Protein AF-A0A6P0DR66-F1 (afdb_monomer_lite)

Radius of gyration: 16.42 Å; chains: 1; bounding box: 41×25×48 Å

Organism: Rhizobium leguminosarum (NCBI:txid384)

InterPro domains:
  IPR046454 Terminase large subunit GpA, endonuclease domain [PF20454] (5-156)

pLDDT: mean 94.54, std 6.24, range [51.28, 98.88]

Structure (mmCIF, N/CA/C/O backbone):
data_AF-A0A6P0DR66-F1
#
_entry.id   AF-A0A6P0DR66-F1
#
loop_
_atom_site.group_PDB
_atom_site.id
_atom_site.type_symbol
_atom_site.label_atom_id
_atom_site.label_alt_id
_atom_site.label_comp_id
_atom_site.label_asym_id
_atom_site.label_entity_id
_atom_site.label_seq_id
_atom_site.pdbx_PDB_ins_code
_atom_site.Cartn_x
_atom_site.Cartn_y
_atom_site.Cartn_z
_atom_site.occupancy
_atom_site.B_iso_or_equiv
_atom_site.auth_seq_id
_atom_site.auth_comp_id
_atom_site.auth_asym_id
_atom_site.auth_atom_id
_atom_site.pdbx_PDB_model_num
ATOM 1 N N . ASP A 1 1 ? -20.890 -7.514 17.496 1.00 51.28 1 ASP A N 1
ATOM 2 C CA . ASP A 1 1 ? -21.202 -7.028 16.142 1.00 51.28 1 ASP A CA 1
ATOM 3 C C . ASP A 1 1 ? -20.234 -7.617 15.149 1.00 51.28 1 ASP A C 1
ATOM 5 O O . ASP A 1 1 ? -19.028 -7.422 15.281 1.00 51.28 1 ASP A O 1
ATOM 9 N N . ASP A 1 2 ? -20.759 -8.395 14.209 1.00 67.81 2 ASP A N 1
ATOM 10 C CA . ASP A 1 2 ? -19.954 -8.984 13.146 1.00 67.81 2 ASP A CA 1
ATOM 11 C C . ASP A 1 2 ? -19.489 -7.893 12.177 1.00 67.81 2 ASP A C 1
ATOM 13 O O . ASP A 1 2 ? -20.250 -7.014 11.769 1.00 67.81 2 ASP A O 1
ATOM 17 N N . LEU A 1 3 ? -18.208 -7.936 11.818 1.00 82.88 3 LEU A N 1
ATOM 18 C CA . LEU A 1 3 ? -17.608 -6.978 10.895 1.00 82.88 3 LEU A CA 1
ATOM 19 C C . LEU A 1 3 ? -18.129 -7.226 9.478 1.00 82.88 3 LEU A C 1
ATOM 21 O O . LEU A 1 3 ? -17.914 -8.293 8.901 1.00 82.88 3 LEU A O 1
ATOM 25 N N . ILE A 1 4 ? -18.759 -6.212 8.890 1.00 91.06 4 ILE A N 1
ATOM 26 C CA . ILE A 1 4 ? -19.216 -6.250 7.501 1.00 91.06 4 ILE A CA 1
ATOM 27 C C . ILE A 1 4 ? -18.018 -5.984 6.583 1.00 91.06 4 ILE A C 1
ATOM 29 O O . ILE A 1 4 ? -17.324 -4.973 6.712 1.00 91.06 4 ILE A O 1
ATOM 33 N N . ARG A 1 5 ? -17.771 -6.885 5.625 1.00 94.69 5 ARG A N 1
ATOM 34 C CA . ARG A 1 5 ? -16.718 -6.701 4.616 1.00 94.69 5 ARG A CA 1
ATOM 35 C C . ARG A 1 5 ? -16.938 -5.394 3.853 1.00 94.69 5 ARG A C 1
ATOM 37 O O . ARG A 1 5 ? -18.038 -5.107 3.392 1.00 94.69 5 ARG A O 1
ATOM 44 N N . GLY A 1 6 ? -15.867 -4.632 3.670 1.00 95.94 6 GLY A N 1
ATOM 45 C CA . GLY A 1 6 ? -15.897 -3.344 2.988 1.00 95.94 6 GLY A CA 1
ATOM 46 C C . GLY A 1 6 ? -16.457 -2.198 3.828 1.00 95.94 6 GLY A C 1
ATOM 47 O O . GLY A 1 6 ? -16.701 -1.136 3.265 1.00 95.94 6 GLY A O 1
ATOM 48 N N . HIS A 1 7 ? -16.647 -2.393 5.135 1.00 96.75 7 HIS A N 1
ATOM 49 C CA . HIS A 1 7 ? -17.161 -1.377 6.044 1.00 96.75 7 HIS A CA 1
ATOM 50 C C . HIS A 1 7 ? -16.138 -1.030 7.125 1.00 96.75 7 HIS A C 1
ATOM 52 O O . HIS A 1 7 ? -15.633 -1.914 7.817 1.00 96.75 7 HIS A O 1
ATOM 58 N N . ILE A 1 8 ? -15.831 0.256 7.288 1.00 97.31 8 ILE A N 1
ATOM 59 C CA . ILE A 1 8 ? -14.876 0.724 8.296 1.00 97.31 8 ILE A CA 1
ATOM 60 C C . ILE A 1 8 ? -15.583 0.759 9.667 1.00 97.31 8 ILE A C 1
ATOM 62 O O . ILE A 1 8 ? -16.639 1.387 9.786 1.00 97.31 8 ILE A O 1
ATOM 66 N N . PRO A 1 9 ? -15.056 0.085 10.709 1.00 95.75 9 PRO A N 1
ATOM 67 C CA . PRO A 1 9 ? -15.666 0.086 12.037 1.00 95.75 9 PRO A CA 1
ATOM 68 C C . PRO A 1 9 ? -15.471 1.434 12.743 1.00 95.75 9 PRO A C 1
ATOM 70 O O . PRO A 1 9 ? -14.541 2.173 12.429 1.00 95.75 9 PRO A O 1
ATOM 73 N N . ALA A 1 10 ? -16.292 1.721 13.758 1.00 94.62 10 ALA A N 1
ATOM 74 C CA . ALA A 1 10 ? -16.257 2.986 14.506 1.00 94.62 10 ALA A CA 1
ATOM 75 C C . ALA A 1 10 ? -14.878 3.304 15.117 1.00 94.62 10 ALA A C 1
ATOM 77 O O . ALA A 1 10 ? -14.471 4.460 15.171 1.00 94.62 10 ALA A 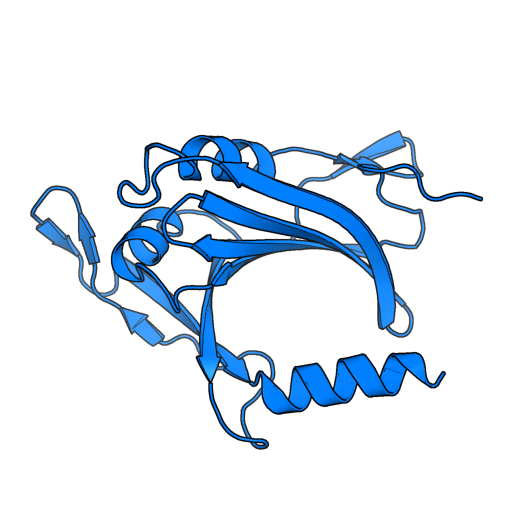O 1
ATOM 78 N N . LEU A 1 11 ? -14.138 2.273 15.539 1.00 95.06 11 LEU A N 1
ATOM 79 C CA . LEU A 1 11 ? -12.788 2.406 16.098 1.00 95.06 11 LEU A CA 1
ATOM 80 C C . LEU A 1 11 ? -11.676 2.413 15.030 1.00 95.06 11 LEU A C 1
ATOM 82 O O . LEU A 1 11 ? -10.502 2.530 15.372 1.00 95.06 11 LEU A O 1
ATOM 86 N N . GLY A 1 12 ? -12.011 2.276 13.745 1.00 95.56 12 GLY A N 1
ATOM 87 C CA . GLY A 1 12 ? -11.067 2.267 12.627 1.00 95.56 12 GLY A CA 1
ATOM 88 C C . GLY A 1 12 ? -10.583 3.669 12.261 1.00 95.56 12 GLY A C 1
ATOM 89 O O . GLY A 1 12 ? -11.013 4.232 11.258 1.00 95.56 12 GLY A O 1
ATOM 90 N N . LEU A 1 13 ? -9.687 4.236 13.066 1.00 94.25 13 LEU A N 1
ATOM 91 C CA . LEU A 1 13 ? -9.208 5.614 12.918 1.00 94.25 13 LEU A CA 1
ATOM 92 C C . LEU A 1 13 ? -8.320 5.802 11.684 1.00 94.25 13 LEU A C 1
ATOM 94 O O . LEU A 1 13 ? -8.572 6.696 10.883 1.00 94.25 13 LEU A O 1
ATOM 98 N N . VAL A 1 14 ? -7.317 4.943 11.506 1.00 96.62 14 VAL A N 1
ATOM 99 C CA . VAL A 1 14 ? -6.381 4.996 10.372 1.00 96.62 14 VAL A CA 1
ATOM 100 C C . VAL A 1 14 ? -6.734 3.892 9.388 1.00 96.62 14 VAL A C 1
ATOM 102 O O . VAL A 1 14 ? -6.761 2.722 9.764 1.00 96.62 14 VAL A O 1
ATOM 105 N N . PHE A 1 15 ? -6.978 4.242 8.132 1.00 97.88 15 PHE A N 1
ATOM 106 C CA . PHE A 1 15 ? -7.388 3.329 7.078 1.00 97.88 15 PHE A CA 1
ATOM 107 C C . PHE A 1 15 ? -6.346 3.288 5.963 1.00 97.88 15 PHE A C 1
ATOM 109 O O . PHE A 1 15 ? -6.121 4.267 5.258 1.00 97.88 15 PHE A O 1
ATOM 116 N N . VAL A 1 16 ? -5.696 2.138 5.795 1.00 98.31 16 VAL A N 1
ATOM 117 C CA . VAL A 1 16 ? -4.602 1.964 4.833 1.00 98.31 16 VAL A CA 1
ATOM 118 C C . VAL A 1 16 ? -4.890 0.845 3.849 1.00 98.31 16 VAL A C 1
ATOM 120 O O . VAL A 1 16 ? -5.570 -0.134 4.165 1.00 98.31 16 VAL A O 1
ATOM 123 N N . GLY A 1 17 ? -4.328 0.989 2.656 1.00 98.62 17 GLY A N 1
ATOM 124 C CA . GLY A 1 17 ? -4.334 -0.016 1.606 1.00 98.62 17 GLY A CA 1
ATOM 125 C C . GLY A 1 17 ? -2.914 -0.480 1.324 1.00 98.62 17 GLY A C 1
ATOM 126 O O . GLY A 1 17 ? -1.964 0.298 1.398 1.00 98.62 17 GLY A O 1
ATOM 127 N N . THR A 1 18 ? -2.756 -1.759 1.018 1.00 98.56 18 THR A N 1
ATOM 128 C CA . THR A 1 18 ? -1.474 -2.337 0.622 1.00 98.56 18 THR A CA 1
ATOM 129 C C . THR A 1 18 ? -1.656 -3.290 -0.544 1.00 98.56 18 THR A C 1
ATOM 131 O O . THR A 1 18 ? -2.676 -3.979 -0.603 1.00 98.56 18 THR A O 1
ATOM 134 N N . ALA A 1 19 ? -0.663 -3.362 -1.425 1.00 98.81 19 ALA A N 1
ATOM 135 C CA . ALA A 1 19 ? -0.642 -4.281 -2.551 1.00 98.81 19 ALA A CA 1
ATOM 136 C C . ALA A 1 19 ? 0.711 -4.981 -2.710 1.00 98.81 19 ALA A C 1
ATOM 138 O O . ALA A 1 19 ? 1.751 -4.402 -2.401 1.00 98.81 19 ALA A O 1
ATOM 139 N N . ASP A 1 20 ? 0.679 -6.208 -3.218 1.00 98.31 20 ASP A N 1
ATOM 140 C CA . ASP A 1 20 ? 1.849 -7.019 -3.554 1.00 98.31 20 ASP A CA 1
ATOM 141 C C . ASP A 1 20 ? 1.702 -7.546 -4.988 1.00 98.31 20 ASP A C 1
ATOM 143 O O . ASP A 1 20 ? 0.718 -8.215 -5.324 1.00 98.31 20 ASP A O 1
ATOM 147 N N . VAL A 1 21 ? 2.653 -7.177 -5.847 1.00 98.44 21 VAL A N 1
ATOM 148 C CA . VAL A 1 21 ? 2.613 -7.449 -7.286 1.00 98.44 21 VAL A CA 1
ATOM 149 C C . VAL A 1 21 ? 3.235 -8.807 -7.570 1.00 98.44 21 VAL A C 1
ATOM 151 O O . VAL A 1 21 ? 4.374 -9.074 -7.207 1.00 98.44 21 VAL A O 1
ATOM 154 N N . GLN A 1 22 ? 2.511 -9.646 -8.301 1.00 97.56 22 GLN A N 1
ATOM 155 C CA . GLN A 1 22 ? 2.942 -10.977 -8.715 1.00 97.56 22 GLN A CA 1
ATOM 156 C C . GLN A 1 22 ? 2.887 -11.102 -10.245 1.00 97.56 22 GLN A C 1
ATOM 158 O O . GLN A 1 22 ? 2.411 -10.205 -10.945 1.00 97.56 22 GLN A O 1
ATOM 163 N N . LEU A 1 23 ? 3.391 -12.210 -10.798 1.00 96.50 23 LEU A N 1
ATOM 164 C CA . LEU A 1 23 ? 3.426 -12.418 -12.254 1.00 96.50 23 LEU A CA 1
ATOM 165 C C . LEU A 1 23 ? 2.028 -12.333 -12.897 1.00 96.50 23 LEU A C 1
ATOM 167 O O . LEU A 1 23 ? 1.873 -11.665 -13.915 1.00 96.50 23 LEU A O 1
ATOM 171 N N . ASN A 1 24 ? 1.036 -12.985 -12.283 1.00 96.19 24 ASN A N 1
ATOM 172 C CA . ASN A 1 24 ? -0.311 -13.173 -12.842 1.00 96.19 24 ASN A CA 1
ATOM 173 C C . ASN A 1 24 ? -1.389 -12.320 -12.155 1.00 96.19 24 ASN A C 1
ATOM 175 O O . ASN A 1 24 ? -2.582 -12.595 -12.303 1.00 96.19 24 ASN A O 1
ATOM 179 N N . GLY A 1 25 ? -0.986 -11.336 -11.353 1.00 98.31 25 GLY A N 1
ATOM 180 C CA . GLY A 1 25 ? -1.937 -10.470 -10.673 1.00 98.31 25 GLY A CA 1
ATOM 181 C C . GLY A 1 25 ? -1.364 -9.755 -9.464 1.00 98.31 25 GLY A C 1
ATOM 182 O O . GLY A 1 25 ? -0.155 -9.744 -9.235 1.00 98.31 25 GLY A O 1
ATOM 183 N N . ILE A 1 26 ? -2.250 -9.141 -8.688 1.00 98.88 26 ILE A N 1
ATOM 184 C CA . ILE A 1 26 ? -1.892 -8.299 -7.546 1.00 98.88 26 ILE A CA 1
ATOM 185 C C . ILE A 1 26 ? -2.729 -8.714 -6.340 1.00 98.88 26 ILE A C 1
ATOM 187 O O . ILE A 1 26 ? -3.960 -8.677 -6.384 1.00 98.88 26 ILE A O 1
ATOM 191 N N . TYR A 1 27 ? -2.069 -9.082 -5.245 1.00 98.81 27 TYR A N 1
ATOM 192 C CA . TYR A 1 27 ? -2.741 -9.228 -3.957 1.00 98.81 27 TYR A CA 1
ATOM 193 C C . TYR A 1 27 ? -2.968 -7.856 -3.346 1.00 98.81 27 TYR A C 1
ATOM 195 O O . TYR A 1 27 ? -2.089 -6.998 -3.408 1.00 98.81 27 TYR A O 1
ATOM 203 N N . TYR A 1 28 ? -4.122 -7.653 -2.717 1.00 98.81 28 TYR A N 1
ATOM 204 C CA . TYR A 1 28 ? -4.415 -6.416 -2.005 1.00 98.81 28 TYR A CA 1
ATOM 205 C C . TYR A 1 28 ? -5.011 -6.676 -0.622 1.00 98.81 28 TYR A C 1
ATOM 207 O O . TYR A 1 28 ? -5.670 -7.690 -0.371 1.00 98.81 28 TYR A O 1
ATOM 215 N N . LEU A 1 29 ? -4.804 -5.715 0.273 1.00 98.62 29 LEU A N 1
ATOM 216 C CA . LEU A 1 29 ? -5.357 -5.687 1.620 1.00 98.62 29 LEU A CA 1
ATOM 217 C C . LEU A 1 29 ? -5.703 -4.246 1.995 1.00 98.62 29 LEU A C 1
ATOM 219 O O . LEU A 1 29 ? -4.852 -3.366 1.927 1.00 98.62 29 LEU A O 1
ATOM 223 N N . PHE A 1 30 ? -6.929 -4.033 2.454 1.00 98.56 30 PHE A N 1
ATOM 224 C CA . PHE A 1 30 ? -7.378 -2.814 3.114 1.00 98.56 30 PHE A CA 1
ATOM 225 C C . PHE A 1 30 ? -7.600 -3.102 4.591 1.00 98.56 30 PHE A C 1
ATOM 227 O O . PHE A 1 30 ? -8.305 -4.049 4.963 1.00 98.56 30 PHE A O 1
ATOM 234 N N . LYS A 1 31 ? -6.990 -2.290 5.448 1.00 97.62 31 LYS A N 1
ATOM 235 C CA . LYS A 1 31 ? -6.964 -2.523 6.888 1.00 97.62 31 LYS A CA 1
ATOM 236 C C . LYS A 1 31 ? -7.176 -1.219 7.642 1.00 97.62 31 LYS A C 1
ATOM 238 O O . LYS A 1 31 ? -6.558 -0.208 7.323 1.00 97.62 31 LYS A O 1
ATOM 243 N N . ALA A 1 32 ? -8.044 -1.262 8.645 1.00 97.50 32 ALA A N 1
ATOM 244 C CA . ALA A 1 32 ? -8.236 -0.164 9.577 1.00 97.50 32 ALA A CA 1
ATOM 245 C C . ALA A 1 32 ? -7.500 -0.455 10.887 1.00 97.50 32 ALA A C 1
ATOM 247 O O . ALA A 1 32 ? -7.424 -1.610 11.315 1.00 97.50 32 ALA A O 1
ATOM 248 N N . TYR A 1 33 ? -6.985 0.589 11.521 1.00 95.75 33 TYR A N 1
ATOM 249 C CA . TYR A 1 33 ? -6.296 0.542 12.802 1.00 95.75 33 TYR A CA 1
ATOM 250 C C . TYR A 1 33 ? -6.945 1.515 13.774 1.00 95.75 33 TYR A C 1
ATOM 252 O O . TYR A 1 33 ? -7.259 2.650 13.413 1.00 95.75 33 TYR A O 1
ATOM 260 N N . GLY A 1 34 ? -7.136 1.051 15.001 1.00 94.75 34 GLY A N 1
ATOM 261 C CA . GLY A 1 34 ? -7.674 1.841 16.097 1.00 94.75 34 GLY A CA 1
ATOM 262 C C . GLY A 1 34 ? -6.620 2.138 17.154 1.00 94.75 34 GLY A C 1
ATOM 263 O O . GLY A 1 34 ? -5.435 1.830 16.965 1.00 94.75 34 GLY A O 1
ATOM 264 N N . PRO A 1 35 ? -7.046 2.713 18.289 1.00 90.00 35 PRO A N 1
ATOM 265 C CA . PRO A 1 35 ? -6.203 2.831 19.468 1.00 90.00 35 PRO A CA 1
ATOM 266 C C . PRO A 1 35 ? -5.631 1.467 19.885 1.00 90.00 35 PRO A C 1
ATOM 268 O O . PRO A 1 35 ? -6.177 0.408 19.565 1.00 90.00 35 PRO A O 1
ATOM 271 N N . ASP A 1 36 ? -4.488 1.492 20.568 1.00 87.62 36 ASP A N 1
ATOM 272 C CA . ASP A 1 36 ? -3.860 0.303 21.160 1.00 87.62 36 ASP A CA 1
ATOM 273 C C . ASP A 1 36 ? -3.523 -0.833 20.178 1.00 87.62 36 ASP A C 1
ATOM 275 O O . ASP A 1 36 ? -3.386 -1.991 20.567 1.00 87.62 36 ASP A O 1
ATOM 279 N N . ARG A 1 37 ? -3.307 -0.498 18.896 1.00 86.56 37 ARG A N 1
ATOM 280 C CA . ARG A 1 37 ? -2.933 -1.436 17.815 1.00 86.56 37 ARG A CA 1
ATOM 281 C C . ARG A 1 37 ? -4.020 -2.450 17.456 1.00 86.56 37 ARG A C 1
ATOM 283 O O . ARG A 1 37 ? -3.730 -3.415 16.741 1.00 86.56 37 ARG A O 1
ATOM 290 N N . GLN A 1 38 ? -5.259 -2.220 17.887 1.00 91.00 38 GLN A N 1
ATOM 291 C CA . GLN A 1 38 ? -6.401 -2.951 17.351 1.00 91.00 38 GLN A CA 1
ATOM 292 C C . GLN A 1 38 ? -6.464 -2.756 15.841 1.00 91.00 38 GLN A C 1
ATOM 294 O O . GLN A 1 38 ? -6.121 -1.689 15.319 1.00 91.00 38 GLN A O 1
ATOM 299 N N . SER A 1 39 ? -6.864 -3.799 15.120 1.00 93.81 39 SER A N 1
ATOM 300 C CA . SER A 1 39 ? -6.910 -3.714 13.671 1.00 93.81 39 SER A CA 1
ATOM 301 C C . SER A 1 39 ? -7.938 -4.640 13.048 1.00 93.81 39 SER A C 1
ATOM 303 O O . SER A 1 39 ? -8.172 -5.742 13.540 1.00 93.81 39 SER A O 1
ATOM 305 N N . TRP A 1 40 ? -8.505 -4.200 11.930 1.00 95.06 40 TRP A N 1
ATOM 306 C CA . TRP A 1 40 ? -9.595 -4.879 11.238 1.00 95.06 40 TRP A CA 1
ATOM 307 C C . TRP A 1 40 ? -9.283 -4.995 9.757 1.00 95.06 40 TRP A C 1
ATOM 309 O O . TRP A 1 40 ? -8.974 -4.000 9.099 1.00 95.06 40 TRP A O 1
ATOM 319 N N . ARG A 1 41 ? -9.385 -6.210 9.216 1.00 96.50 41 ARG A N 1
ATOM 320 C CA . ARG A 1 41 ? -9.358 -6.422 7.768 1.00 96.50 41 ARG A CA 1
ATOM 321 C C . ARG A 1 41 ? -10.688 -5.948 7.190 1.00 96.50 41 ARG A C 1
ATOM 323 O O . ARG A 1 41 ? -11.711 -6.577 7.438 1.00 96.50 41 ARG A O 1
ATOM 330 N N . ILE A 1 42 ? -10.647 -4.871 6.415 1.00 97.69 42 ILE A N 1
ATOM 331 C CA . ILE A 1 42 ? -11.831 -4.285 5.779 1.00 97.69 42 ILE A CA 1
ATOM 332 C C . ILE A 1 42 ? -12.129 -5.017 4.477 1.00 97.69 42 ILE A C 1
ATOM 334 O O . ILE A 1 42 ? -13.252 -5.457 4.246 1.00 97.69 42 ILE A O 1
ATOM 338 N N . ASP A 1 43 ? -11.107 -5.204 3.649 1.00 98.12 43 ASP A N 1
ATOM 339 C CA . ASP A 1 43 ? -11.197 -5.995 2.431 1.00 98.12 43 ASP A CA 1
ATOM 340 C C . ASP A 1 43 ? -9.839 -6.617 2.104 1.00 98.12 43 ASP A C 1
ATOM 342 O O . ASP A 1 43 ? -8.798 -6.100 2.498 1.00 98.12 43 ASP A O 1
ATOM 346 N N . ALA A 1 44 ? -9.843 -7.741 1.402 1.00 98.19 44 ALA A N 1
ATOM 347 C CA . ALA A 1 44 ? -8.645 -8.342 0.837 1.00 98.19 44 ALA A CA 1
ATOM 348 C C . ALA A 1 44 ? -9.029 -9.224 -0.345 1.00 98.19 44 ALA A C 1
ATOM 350 O O . ALA A 1 44 ? -10.129 -9.784 -0.383 1.00 98.19 44 ALA A O 1
ATOM 351 N N . GLY A 1 45 ? -8.109 -9.385 -1.282 1.00 98.50 45 GLY A N 1
ATOM 352 C CA . GLY A 1 45 ? -8.353 -10.214 -2.447 1.00 98.50 45 GLY A CA 1
ATOM 353 C C . GLY A 1 45 ? -7.157 -10.302 -3.373 1.00 98.50 45 GLY A C 1
ATOM 354 O O . GLY A 1 45 ? -6.051 -9.870 -3.047 1.00 98.50 45 GLY A O 1
ATOM 355 N N . PHE A 1 46 ? -7.422 -10.882 -4.537 1.00 98.75 46 PHE A N 1
ATOM 356 C CA . PHE A 1 46 ? -6.479 -11.018 -5.630 1.00 98.75 46 PHE A CA 1
ATOM 357 C C . PHE A 1 46 ? -7.110 -10.442 -6.893 1.00 98.75 46 PHE A C 1
ATOM 359 O O . PHE A 1 46 ? -8.272 -10.715 -7.195 1.00 98.75 46 PHE A O 1
ATOM 366 N N . ILE A 1 47 ? -6.352 -9.610 -7.595 1.00 98.75 47 ILE A N 1
ATOM 367 C CA . ILE A 1 47 ? -6.722 -9.052 -8.888 1.00 98.75 47 ILE A CA 1
ATOM 368 C C . ILE A 1 47 ? -5.980 -9.865 -9.935 1.00 98.75 47 ILE A C 1
ATOM 370 O O . ILE A 1 47 ? -4.766 -9.722 -10.070 1.00 98.75 47 ILE A O 1
ATOM 374 N N . GLU A 1 48 ? -6.702 -10.709 -10.661 1.00 98.56 48 GLU A N 1
ATOM 375 C CA . GLU A 1 48 ? -6.143 -11.457 -11.785 1.00 98.56 48 GLU A CA 1
ATOM 376 C C . GLU A 1 48 ? -5.822 -10.527 -12.958 1.00 98.56 48 GLU A C 1
ATOM 378 O O . GLU A 1 48 ? -6.592 -9.619 -13.283 1.00 98.56 48 GLU A O 1
ATOM 383 N N . GLY A 1 49 ? -4.688 -10.769 -13.614 1.00 98.12 49 GLY A N 1
ATOM 384 C CA . GLY A 1 49 ? -4.318 -10.072 -14.842 1.00 98.12 49 GLY A CA 1
ATOM 385 C C . GLY A 1 49 ? -2.820 -9.845 -14.985 1.00 98.12 49 GLY A C 1
ATOM 386 O O . GLY A 1 49 ? -2.041 -10.035 -14.052 1.00 98.12 49 GLY A O 1
ATOM 387 N N . ALA A 1 50 ? -2.417 -9.409 -16.177 1.00 97.81 50 ALA A N 1
ATOM 388 C CA . ALA A 1 50 ? -1.038 -9.024 -16.439 1.00 97.81 50 ALA A CA 1
ATOM 389 C C . ALA A 1 50 ? -0.615 -7.837 -15.556 1.00 97.81 50 ALA A C 1
ATOM 391 O O . ALA A 1 50 ? -1.421 -6.961 -15.227 1.00 97.81 50 ALA A O 1
ATOM 392 N N . THR A 1 51 ? 0.660 -7.824 -15.172 1.00 98.00 51 THR A N 1
ATOM 393 C CA . THR A 1 51 ? 1.266 -6.804 -14.301 1.00 98.00 51 THR A CA 1
ATOM 394 C C . THR A 1 51 ? 2.451 -6.093 -14.958 1.00 98.00 51 THR A C 1
ATOM 396 O O . THR A 1 51 ? 3.244 -5.458 -14.273 1.00 98.00 51 THR A O 1
ATOM 399 N N . ASP A 1 52 ? 2.615 -6.211 -16.277 1.00 96.50 52 ASP A N 1
ATOM 400 C CA . ASP A 1 52 ? 3.690 -5.591 -17.065 1.00 96.50 52 ASP A CA 1
ATOM 401 C C . ASP A 1 52 ? 3.434 -4.148 -17.499 1.00 96.50 52 ASP A C 1
ATOM 403 O O . ASP A 1 52 ? 4.394 -3.450 -17.819 1.00 96.50 52 ASP A O 1
ATOM 407 N N . ASP A 1 53 ? 2.187 -3.690 -17.454 1.00 95.38 53 ASP A N 1
ATOM 408 C CA . ASP A 1 53 ? 1.800 -2.327 -17.810 1.00 95.38 53 ASP A CA 1
ATOM 409 C C . ASP A 1 53 ? 1.256 -1.573 -16.580 1.00 95.38 53 ASP A C 1
ATOM 411 O O . ASP A 1 53 ? 0.243 -1.991 -16.009 1.00 95.38 53 ASP A O 1
ATOM 415 N N . PRO A 1 54 ? 1.871 -0.446 -16.162 1.00 95.38 54 PRO A N 1
ATOM 416 C CA . PRO A 1 54 ? 1.373 0.350 -15.039 1.00 95.38 54 PRO A CA 1
ATOM 417 C C . PRO A 1 54 ? 0.019 1.020 -15.322 1.00 95.38 54 PRO A C 1
ATOM 419 O O . PRO A 1 54 ? -0.620 1.516 -14.398 1.00 95.38 54 PRO A O 1
ATOM 422 N N . HIS A 1 55 ? -0.429 1.069 -16.574 1.00 95.25 55 HIS A N 1
ATOM 423 C CA . HIS A 1 55 ? -1.710 1.646 -16.982 1.00 95.25 55 HIS A CA 1
ATOM 424 C C . HIS A 1 55 ? -2.695 0.593 -17.507 1.00 95.25 55 HIS A C 1
ATOM 426 O O . HIS A 1 55 ? -3.761 0.955 -18.002 1.00 95.25 55 HIS A O 1
ATOM 432 N N . GLY A 1 56 ? -2.368 -0.694 -17.367 1.00 96.94 56 GLY A N 1
ATOM 433 C CA . GLY A 1 56 ? -3.134 -1.804 -17.921 1.00 96.94 56 GLY A CA 1
ATOM 434 C C . GLY A 1 56 ? -3.319 -2.962 -16.941 1.00 96.94 56 GLY A C 1
ATOM 435 O O . GLY A 1 56 ? -2.941 -2.897 -15.770 1.00 96.94 56 GLY A O 1
ATOM 436 N N . GLY A 1 57 ? -3.943 -4.036 -17.430 1.00 97.62 57 GLY A N 1
ATOM 437 C CA . GLY A 1 57 ? -4.090 -5.298 -16.702 1.00 97.62 57 GLY A CA 1
ATOM 438 C C . GLY A 1 57 ? -4.630 -5.136 -15.276 1.00 97.62 57 GLY A C 1
ATOM 439 O O . GLY A 1 57 ? -5.606 -4.422 -15.035 1.00 97.62 57 GLY A O 1
ATOM 440 N N . ALA A 1 58 ? -3.974 -5.789 -14.316 1.00 98.50 58 ALA A N 1
ATOM 441 C CA . ALA A 1 58 ? -4.377 -5.755 -12.911 1.00 98.50 58 ALA A CA 1
ATOM 442 C C . ALA A 1 58 ? -4.246 -4.355 -12.268 1.00 98.50 58 ALA A C 1
ATOM 444 O O . ALA A 1 58 ? -4.942 -4.054 -11.294 1.00 98.50 58 ALA A O 1
ATOM 445 N N . PHE A 1 59 ? -3.405 -3.465 -12.813 1.00 98.56 59 PHE A N 1
ATOM 446 C CA . PHE A 1 59 ? -3.207 -2.119 -12.265 1.00 98.56 59 PHE A CA 1
ATOM 447 C C . PHE A 1 59 ? -4.408 -1.191 -12.471 1.00 98.56 59 PHE A C 1
ATOM 449 O O . PHE A 1 59 ? -4.610 -0.291 -11.653 1.00 98.56 59 PHE A O 1
ATOM 456 N N . LEU A 1 60 ? -5.238 -1.429 -13.493 1.00 98.44 60 LEU A N 1
ATOM 457 C CA . LEU A 1 60 ? -6.497 -0.699 -13.684 1.00 98.44 60 LEU A CA 1
ATOM 458 C C . LEU A 1 60 ? -7.437 -0.924 -12.498 1.00 98.44 60 LEU A C 1
ATOM 460 O O . LEU A 1 60 ? -7.900 0.025 -11.865 1.00 98.44 60 LEU A O 1
ATOM 464 N N . LYS A 1 61 ? -7.650 -2.192 -12.133 1.00 98.69 61 LYS A N 1
ATOM 465 C CA . LYS A 1 61 ? -8.520 -2.539 -11.008 1.00 98.69 61 LYS A CA 1
ATOM 466 C C . LYS A 1 61 ? -7.919 -2.128 -9.665 1.00 98.69 61 LYS A C 1
ATOM 468 O O . LYS A 1 61 ? -8.653 -1.759 -8.748 1.00 98.69 61 LYS A O 1
ATOM 473 N N . LEU A 1 62 ? -6.591 -2.163 -9.544 1.00 98.75 62 LEU A N 1
ATOM 474 C CA . LEU A 1 62 ? -5.912 -1.661 -8.355 1.00 98.75 62 LEU A CA 1
ATOM 475 C C . LEU A 1 62 ? -6.151 -0.160 -8.166 1.00 98.75 62 LEU A C 1
ATOM 477 O O . LEU A 1 62 ? -6.410 0.279 -7.048 1.00 98.75 62 LEU A O 1
ATOM 481 N N . GLU A 1 63 ? -6.095 0.618 -9.249 1.00 98.44 63 GLU A N 1
ATOM 482 C CA . GLU A 1 63 ? -6.367 2.053 -9.203 1.00 98.44 63 GLU A CA 1
ATOM 483 C C . GLU A 1 63 ? -7.810 2.336 -8.780 1.00 98.44 63 GLU A C 1
ATOM 485 O O . GLU A 1 63 ? -8.017 3.163 -7.893 1.00 98.44 63 GLU A O 1
ATOM 490 N N . GLU A 1 64 ? -8.788 1.596 -9.317 1.00 98.31 64 GLU A N 1
ATOM 491 C CA . GLU A 1 64 ? -10.186 1.686 -8.871 1.00 98.31 64 GLU A CA 1
ATOM 492 C C . GLU A 1 64 ? -10.318 1.455 -7.361 1.00 98.31 64 GLU A C 1
ATOM 494 O O . GLU A 1 64 ? -11.019 2.199 -6.680 1.00 98.31 64 GLU A O 1
ATOM 499 N N . LEU A 1 65 ? -9.632 0.445 -6.814 1.00 98.31 65 LEU A N 1
ATOM 500 C CA . LEU A 1 65 ? -9.651 0.159 -5.379 1.00 98.31 65 LEU A CA 1
ATOM 501 C C . LEU A 1 65 ? -8.940 1.236 -4.550 1.00 98.31 65 LEU A C 1
ATOM 503 O O . LEU A 1 65 ? -9.394 1.544 -3.450 1.00 98.31 65 LEU A O 1
ATOM 507 N N . ARG A 1 66 ? -7.841 1.809 -5.055 1.00 98.38 66 ARG A N 1
ATOM 508 C CA . ARG A 1 66 ? -7.067 2.853 -4.367 1.00 98.38 66 ARG A CA 1
ATOM 509 C C . ARG A 1 66 ? -7.882 4.132 -4.188 1.00 98.38 66 ARG A C 1
ATOM 511 O O . ARG A 1 66 ? -7.814 4.745 -3.127 1.00 98.38 66 ARG A O 1
ATOM 518 N N . VAL A 1 67 ? -8.633 4.535 -5.214 1.00 97.75 67 VAL A N 1
ATOM 519 C CA . VAL A 1 67 ? -9.462 5.756 -5.180 1.00 97.75 67 VAL A CA 1
ATOM 520 C C . VAL A 1 67 ? -10.873 5.512 -4.654 1.00 97.75 67 VAL A C 1
ATOM 522 O O . VAL A 1 67 ? -11.619 6.465 -4.442 1.00 97.75 67 VAL A O 1
ATOM 525 N N . LYS A 1 68 ? -11.254 4.248 -4.442 1.00 97.88 68 LYS A N 1
ATOM 526 C CA . LYS A 1 68 ? -12.558 3.883 -3.897 1.00 97.88 68 LYS A CA 1
ATOM 527 C C . LYS A 1 68 ? -12.759 4.515 -2.524 1.00 97.88 68 LYS A C 1
ATOM 529 O O . LYS A 1 68 ? -11.935 4.375 -1.623 1.00 97.88 68 LYS A O 1
ATOM 534 N N . GLU A 1 69 ? -13.928 5.112 -2.348 1.00 97.94 69 GLU A N 1
ATOM 535 C CA . GLU A 1 69 ? -14.433 5.468 -1.032 1.00 97.94 69 GLU A CA 1
ATOM 536 C C . GLU A 1 69 ? -15.164 4.284 -0.397 1.00 97.94 69 GLU A C 1
ATOM 538 O O . GLU A 1 69 ? -15.887 3.540 -1.069 1.00 97.94 69 GLU A O 1
ATOM 543 N N . TRP A 1 70 ? -15.019 4.132 0.911 1.00 97.69 70 TRP A N 1
ATOM 544 C CA . TRP A 1 70 ? -15.551 3.022 1.690 1.00 97.69 70 TRP A CA 1
ATOM 545 C C . TRP A 1 70 ? -16.528 3.551 2.742 1.00 97.69 70 TRP A C 1
ATOM 547 O O . TRP A 1 70 ? -16.237 4.579 3.353 1.00 97.69 70 TRP A O 1
ATOM 557 N N . PRO A 1 71 ? -17.683 2.897 2.948 1.00 97.50 71 PRO A N 1
ATOM 558 C CA . PRO A 1 71 ? -18.615 3.283 4.001 1.00 97.50 71 PRO A CA 1
ATOM 559 C C . PRO A 1 71 ? -18.000 3.081 5.392 1.00 97.50 71 PRO A C 1
ATOM 561 O O . PRO A 1 71 ? -17.237 2.132 5.608 1.00 97.50 71 PRO A O 1
ATOM 564 N N . ASP A 1 72 ? -18.354 3.951 6.335 1.00 96.06 72 ASP A N 1
ATOM 565 C CA . ASP A 1 72 ? -17.973 3.836 7.741 1.00 96.06 72 ASP A CA 1
ATOM 566 C C . ASP A 1 72 ? -19.172 3.684 8.691 1.00 96.06 72 ASP A C 1
ATOM 568 O O . ASP A 1 72 ? -20.334 3.861 8.324 1.00 96.06 72 ASP A O 1
ATOM 572 N N . ALA A 1 73 ? -18.875 3.328 9.943 1.00 95.12 73 ALA A N 1
ATOM 573 C CA . ALA A 1 73 ? -19.850 3.128 11.021 1.00 95.12 73 ALA A CA 1
ATOM 574 C C . ALA A 1 73 ? -20.719 4.351 11.350 1.00 95.12 73 ALA A C 1
ATOM 576 O O . ALA A 1 73 ? -21.715 4.203 12.054 1.00 95.12 73 ALA A O 1
ATOM 577 N N . PHE A 1 74 ? -20.370 5.535 10.849 1.00 94.50 74 PHE A N 1
ATOM 578 C CA . PHE A 1 74 ? -21.072 6.788 11.108 1.00 94.50 74 PHE A CA 1
ATOM 579 C C . PHE A 1 74 ? -21.882 7.262 9.893 1.00 94.50 74 PHE A C 1
ATOM 581 O O . PHE A 1 74 ? -22.359 8.398 9.866 1.00 94.50 74 PHE A O 1
ATOM 588 N N . GLY A 1 75 ? -22.050 6.397 8.885 1.00 94.31 75 GLY A N 1
ATOM 589 C CA . GLY A 1 75 ? -22.797 6.700 7.666 1.00 94.31 75 GLY A CA 1
ATOM 590 C C . GLY A 1 75 ? -22.054 7.624 6.701 1.00 94.31 75 GLY A C 1
ATOM 591 O O . GLY A 1 75 ? -22.662 8.116 5.751 1.00 94.31 75 GLY A O 1
ATOM 592 N N . GLN A 1 76 ? -20.761 7.869 6.925 1.00 96.06 76 GLN A N 1
ATOM 593 C CA . GLN A 1 76 ? -19.904 8.633 6.024 1.00 96.06 76 GLN A CA 1
ATOM 594 C C . GLN A 1 76 ? -19.170 7.702 5.056 1.00 96.06 76 GLN A C 1
ATOM 596 O O . GLN A 1 76 ? -19.260 6.471 5.120 1.00 96.06 76 GLN A O 1
ATOM 601 N N . ARG A 1 77 ? -18.436 8.308 4.121 1.00 97.50 77 ARG A N 1
ATOM 602 C CA . ARG A 1 77 ? -17.544 7.603 3.204 1.00 97.50 77 ARG A CA 1
ATOM 603 C C . ARG A 1 77 ? -16.127 8.131 3.358 1.00 97.50 77 ARG A C 1
ATOM 605 O O . ARG A 1 77 ? -15.921 9.335 3.468 1.00 97.50 77 ARG A O 1
ATOM 612 N N . ARG A 1 78 ? -15.151 7.227 3.354 1.00 96.38 78 ARG A N 1
ATOM 613 C CA . ARG A 1 78 ? -13.731 7.557 3.498 1.00 96.38 78 ARG A CA 1
ATOM 614 C C . ARG A 1 78 ? -12.913 6.943 2.376 1.00 96.38 78 ARG A C 1
ATOM 616 O O . ARG A 1 78 ? -13.066 5.761 2.069 1.00 96.38 78 ARG A O 1
ATOM 623 N N . ALA A 1 79 ? -12.027 7.733 1.787 1.00 96.81 79 ALA A N 1
ATOM 624 C CA . ALA A 1 79 ? -10.946 7.205 0.968 1.00 96.81 79 ALA A CA 1
ATOM 625 C C . ALA A 1 79 ? -9.868 6.571 1.861 1.00 96.81 79 ALA A C 1
ATOM 627 O O . ALA A 1 79 ? -9.855 6.755 3.079 1.00 96.81 79 ALA A O 1
ATOM 628 N N . VAL A 1 80 ? -8.964 5.816 1.244 1.00 97.88 80 VAL A N 1
ATOM 629 C CA . VAL A 1 80 ? -7.770 5.319 1.929 1.00 97.88 80 VAL A CA 1
ATOM 630 C C . VAL A 1 80 ? -6.864 6.488 2.338 1.00 97.88 80 VAL A C 1
ATOM 632 O O . VAL A 1 80 ? -6.611 7.381 1.532 1.00 97.88 80 VAL A O 1
ATOM 635 N N . ASP A 1 81 ? -6.361 6.479 3.573 1.00 98.19 81 ASP A N 1
ATOM 636 C CA . ASP A 1 81 ? -5.487 7.540 4.087 1.00 98.19 81 ASP A CA 1
ATOM 637 C C . ASP A 1 81 ? -4.079 7.432 3.480 1.00 98.19 81 ASP A C 1
ATOM 639 O O . ASP A 1 81 ? -3.467 8.435 3.118 1.00 98.19 81 ASP A O 1
ATOM 643 N N . LEU A 1 82 ? -3.555 6.204 3.367 1.00 98.12 82 LEU A N 1
ATOM 644 C CA . LEU A 1 82 ? -2.248 5.892 2.777 1.00 98.12 82 LEU A CA 1
ATOM 645 C C . LEU A 1 82 ? -2.313 4.563 2.014 1.00 98.12 82 LEU A C 1
ATOM 647 O O . LEU A 1 82 ? -2.897 3.591 2.500 1.00 98.12 82 LEU A O 1
ATOM 651 N N . PHE A 1 83 ? -1.655 4.493 0.856 1.00 98.69 83 PHE A N 1
ATOM 652 C CA . PHE A 1 83 ? -1.579 3.278 0.047 1.00 98.69 83 PHE A CA 1
ATOM 653 C C . PHE A 1 83 ? -0.133 2.852 -0.222 1.00 98.69 83 PHE A C 1
ATOM 655 O O . PHE A 1 83 ? 0.636 3.587 -0.835 1.00 98.69 83 PHE A O 1
ATOM 662 N N . GLY A 1 84 ? 0.249 1.654 0.210 1.00 98.50 84 GLY A N 1
ATOM 663 C CA . GLY A 1 84 ? 1.561 1.066 -0.061 1.00 98.50 84 GLY A CA 1
ATOM 664 C C . GLY A 1 84 ? 1.506 0.009 -1.159 1.00 98.50 84 GLY A C 1
ATOM 665 O O . GLY A 1 84 ? 0.567 -0.774 -1.219 1.00 98.50 84 GLY A O 1
ATOM 666 N N . ILE A 1 85 ? 2.521 -0.075 -2.007 1.00 98.69 85 ILE A N 1
ATOM 667 C CA . ILE A 1 85 ? 2.663 -1.169 -2.973 1.00 98.69 85 ILE A CA 1
ATOM 668 C C . ILE A 1 85 ? 4.084 -1.718 -2.920 1.00 98.69 85 ILE A C 1
ATOM 670 O O . ILE A 1 85 ? 5.044 -0.948 -2.972 1.00 98.69 85 ILE A O 1
ATOM 674 N N . ASP A 1 86 ? 4.226 -3.035 -2.774 1.00 98.06 86 ASP A N 1
ATOM 675 C CA . ASP A 1 86 ? 5.536 -3.677 -2.780 1.00 98.06 86 ASP A CA 1
ATOM 676 C C . ASP A 1 86 ? 6.179 -3.554 -4.166 1.00 98.06 86 ASP A C 1
ATOM 678 O O . ASP A 1 86 ? 5.572 -3.845 -5.195 1.00 98.06 86 ASP A O 1
ATOM 682 N N . SER A 1 87 ? 7.424 -3.093 -4.174 1.00 97.19 87 SER A N 1
ATOM 683 C CA . SER A 1 87 ? 8.264 -2.936 -5.359 1.00 97.19 87 SER A CA 1
ATOM 684 C C . SER A 1 87 ? 9.309 -4.046 -5.486 1.00 97.19 87 SER A C 1
ATOM 686 O O . SER A 1 87 ? 10.194 -3.951 -6.336 1.00 97.19 87 SER A O 1
ATOM 688 N N . GLY A 1 88 ? 9.229 -5.104 -4.670 1.00 94.69 88 GLY A N 1
ATOM 689 C CA . GLY A 1 88 ? 10.102 -6.279 -4.754 1.00 94.69 88 GLY A CA 1
ATOM 690 C C . GLY A 1 88 ? 10.026 -7.019 -6.095 1.00 94.69 88 GLY A C 1
ATOM 691 O O . GLY A 1 88 ? 11.023 -7.586 -6.540 1.00 94.69 88 GLY A O 1
ATOM 692 N N . TYR A 1 89 ? 8.883 -6.948 -6.781 1.00 96.19 89 TYR A N 1
ATOM 693 C CA . TYR A 1 89 ? 8.671 -7.504 -8.116 1.00 96.19 89 TYR A CA 1
ATOM 694 C C . TYR A 1 89 ? 8.228 -6.412 -9.100 1.00 96.19 89 TYR A C 1
ATOM 696 O O . TYR A 1 89 ? 7.496 -5.495 -8.734 1.00 96.19 89 TYR A O 1
ATOM 704 N N . ARG A 1 90 ? 8.701 -6.487 -10.356 1.00 95.19 90 ARG A N 1
ATOM 705 C CA .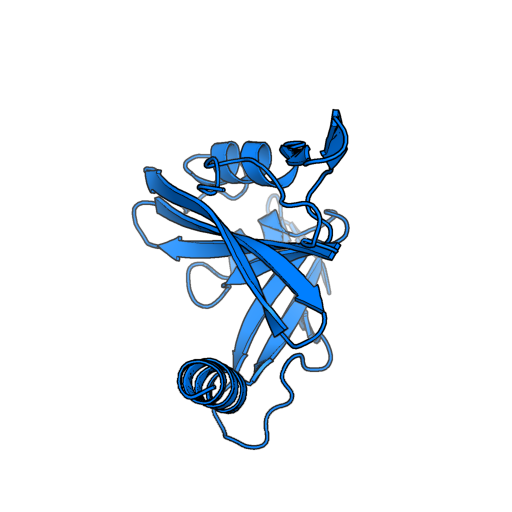 ARG A 1 90 ? 8.432 -5.497 -11.426 1.00 95.19 90 ARG A CA 1
ATOM 706 C C . ARG A 1 90 ? 8.574 -4.037 -10.963 1.00 95.19 90 ARG A C 1
ATOM 708 O O . ARG A 1 90 ? 7.741 -3.186 -11.269 1.00 95.19 90 ARG A O 1
ATOM 715 N N . SER A 1 91 ? 9.663 -3.727 -10.258 1.00 96.06 91 SER A N 1
ATOM 716 C CA . SER A 1 91 ? 9.849 -2.441 -9.573 1.00 96.06 91 SER A CA 1
ATOM 717 C C . SER A 1 91 ? 9.640 -1.221 -10.475 1.00 96.06 91 SER A C 1
ATOM 719 O O . SER A 1 91 ? 9.028 -0.255 -10.045 1.00 96.06 91 SER A O 1
ATOM 721 N N . HIS A 1 92 ? 10.084 -1.270 -11.737 1.00 94.00 92 HIS A N 1
ATOM 722 C CA . HIS A 1 92 ? 9.901 -0.164 -12.687 1.00 94.00 92 HIS A CA 1
ATOM 723 C C . HIS A 1 92 ? 8.419 0.129 -12.978 1.00 94.00 92 HIS A C 1
ATOM 725 O O . HIS A 1 92 ? 8.028 1.292 -13.013 1.00 94.00 92 HIS A O 1
ATOM 731 N N . VAL A 1 93 ? 7.585 -0.910 -13.113 1.00 96.62 93 VAL A N 1
ATOM 732 C CA . VAL A 1 93 ? 6.131 -0.772 -13.283 1.00 96.62 93 VAL A CA 1
ATOM 733 C C . VAL A 1 93 ? 5.532 -0.121 -12.042 1.00 96.62 93 VAL A C 1
ATOM 735 O O . VAL A 1 93 ? 4.791 0.852 -12.146 1.00 96.62 93 VAL A O 1
ATOM 738 N N . VAL A 1 94 ? 5.913 -0.603 -10.857 1.00 97.88 94 VAL A N 1
ATOM 739 C CA . VAL A 1 94 ? 5.442 -0.058 -9.578 1.00 97.88 94 VAL A CA 1
ATOM 740 C C . VAL A 1 94 ? 5.835 1.412 -9.421 1.00 97.88 94 VAL A C 1
ATOM 742 O O . VAL A 1 94 ? 4.987 2.231 -9.076 1.00 97.88 94 VAL A O 1
ATOM 745 N N . TYR A 1 95 ? 7.086 1.777 -9.714 1.00 97.06 95 TYR A N 1
ATOM 746 C CA . TYR A 1 95 ? 7.570 3.159 -9.630 1.00 97.06 95 TYR A CA 1
ATOM 747 C C . TYR A 1 95 ? 6.810 4.092 -10.572 1.00 97.06 95 TYR A C 1
ATOM 749 O O . TYR A 1 95 ? 6.405 5.184 -10.169 1.00 97.06 95 TYR A O 1
ATOM 757 N N . THR A 1 96 ? 6.566 3.650 -11.806 1.00 95.81 96 THR A N 1
ATOM 758 C CA . THR A 1 96 ? 5.758 4.403 -12.765 1.00 95.81 96 THR A CA 1
ATOM 759 C C . THR A 1 96 ? 4.309 4.520 -12.301 1.00 95.81 96 THR A C 1
ATOM 761 O O . THR A 1 96 ? 3.741 5.608 -12.368 1.00 95.81 96 THR A O 1
ATOM 764 N N . TRP A 1 97 ? 3.719 3.450 -11.759 1.00 96.94 97 TRP A N 1
ATOM 765 C CA . TRP A 1 97 ? 2.348 3.482 -11.255 1.00 96.94 97 TRP A CA 1
ATOM 766 C C . TRP A 1 97 ? 2.190 4.444 -10.074 1.00 96.94 97 TRP A C 1
ATOM 768 O O . TRP A 1 97 ? 1.235 5.213 -10.067 1.00 96.94 97 TRP A O 1
ATOM 778 N N . VAL A 1 98 ? 3.100 4.466 -9.093 1.00 97.06 98 VAL A N 1
ATOM 779 C CA . VAL A 1 98 ? 2.969 5.372 -7.930 1.00 97.06 98 VAL A CA 1
ATOM 780 C C . VAL A 1 98 ? 3.193 6.846 -8.276 1.00 97.06 98 VAL A C 1
ATOM 782 O O . VAL A 1 98 ? 2.796 7.728 -7.513 1.00 97.06 98 VAL A O 1
ATOM 785 N N . ARG A 1 99 ? 3.845 7.144 -9.404 1.00 93.69 99 ARG A N 1
ATOM 786 C CA . ARG A 1 99 ? 4.240 8.509 -9.751 1.00 93.69 99 ARG A CA 1
ATOM 787 C C . ARG A 1 99 ? 3.035 9.447 -9.838 1.00 93.69 99 ARG A C 1
ATOM 789 O O . ARG A 1 99 ? 2.058 9.182 -10.530 1.00 93.69 99 ARG A O 1
ATOM 796 N N . GLY A 1 100 ? 3.159 10.607 -9.191 1.00 91.12 100 GLY A N 1
ATOM 797 C CA . GLY A 1 100 ? 2.146 11.667 -9.227 1.00 91.12 100 GLY A CA 1
ATOM 798 C C . GLY A 1 100 ? 0.891 11.363 -8.407 1.00 91.12 100 GLY A C 1
ATOM 799 O O . GLY A 1 100 ? -0.014 12.193 -8.376 1.00 91.12 100 GLY A O 1
ATOM 800 N N . LYS A 1 101 ? 0.832 10.213 -7.724 1.00 94.94 101 LYS A N 1
ATOM 801 C CA . LYS A 1 101 ? -0.294 9.848 -6.867 1.00 94.94 101 LYS A CA 1
ATOM 802 C C . LYS A 1 101 ? -0.045 10.333 -5.436 1.00 94.94 101 LYS A C 1
ATOM 804 O O . LYS A 1 101 ? 0.999 10.016 -4.861 1.00 94.94 101 LYS A O 1
ATOM 809 N N . PRO A 1 102 ? -0.976 11.094 -4.834 1.00 93.69 102 PRO A N 1
ATOM 810 C CA . PRO A 1 102 ? -0.845 11.513 -3.445 1.00 93.69 102 PRO A CA 1
ATOM 811 C C . PRO A 1 102 ? -0.952 10.300 -2.520 1.00 93.69 102 PRO A C 1
ATOM 813 O O . PRO A 1 102 ? -1.634 9.324 -2.845 1.00 93.69 102 PRO A O 1
ATOM 816 N N . ALA A 1 103 ? -0.275 10.367 -1.369 1.00 95.81 103 ALA A N 1
ATOM 817 C CA . ALA A 1 103 ? -0.367 9.361 -0.307 1.00 95.81 103 ALA A CA 1
ATOM 818 C C . ALA A 1 103 ? -0.162 7.906 -0.787 1.00 95.81 103 ALA A C 1
ATOM 820 O O . ALA A 1 103 ? -0.716 6.968 -0.216 1.00 95.81 103 ALA A O 1
ATOM 821 N N . THR A 1 104 ? 0.625 7.718 -1.849 1.00 98.25 104 THR A N 1
ATOM 822 C CA . THR A 1 104 ? 0.876 6.418 -2.472 1.00 98.25 104 THR A CA 1
ATOM 823 C C . THR A 1 104 ? 2.378 6.153 -2.490 1.00 98.25 104 THR A C 1
ATOM 825 O O . THR A 1 104 ? 3.159 6.985 -2.950 1.00 98.25 104 THR A O 1
ATOM 828 N N . PHE A 1 105 ? 2.792 5.005 -1.964 1.00 98.12 105 PHE A N 1
ATOM 829 C CA . PHE A 1 105 ? 4.181 4.732 -1.610 1.00 98.12 105 PHE A CA 1
ATOM 830 C C . PHE A 1 105 ? 4.655 3.443 -2.271 1.00 98.12 105 PHE A C 1
ATOM 832 O O . PHE A 1 105 ? 4.047 2.391 -2.077 1.00 98.12 105 PHE A O 1
ATOM 839 N N . SER A 1 106 ? 5.767 3.504 -3.009 1.00 98.12 106 SER A N 1
ATOM 840 C CA . SER A 1 106 ? 6.476 2.286 -3.407 1.00 98.12 106 SER A CA 1
ATOM 841 C C . SER A 1 106 ? 7.328 1.806 -2.236 1.00 98.12 106 SER A C 1
ATOM 843 O O . SER A 1 106 ? 8.153 2.552 -1.702 1.00 98.12 106 SER A O 1
ATOM 845 N N . LEU A 1 107 ? 7.071 0.585 -1.783 1.00 98.38 107 LEU A N 1
ATOM 846 C CA . LEU A 1 107 ? 7.677 0.004 -0.596 1.00 98.38 107 LEU A CA 1
ATOM 847 C C . LEU A 1 107 ? 8.748 -0.993 -1.011 1.00 98.38 107 LEU A C 1
ATOM 849 O O . LEU A 1 107 ? 8.556 -1.766 -1.946 1.00 98.38 107 LEU A O 1
ATOM 853 N N . LYS A 1 108 ? 9.876 -0.993 -0.308 1.00 97.62 108 LYS A N 1
ATOM 854 C CA . LYS A 1 108 ? 10.934 -1.982 -0.497 1.00 97.62 108 LYS A CA 1
ATOM 855 C C . LYS A 1 108 ? 11.299 -2.595 0.840 1.00 97.62 108 LYS A C 1
ATOM 857 O O . LYS A 1 108 ? 11.795 -1.899 1.726 1.00 97.62 108 LYS A O 1
ATOM 862 N N . GLY A 1 109 ? 11.084 -3.899 0.978 1.00 96.56 109 GLY A N 1
ATOM 863 C CA . GLY A 1 109 ? 11.531 -4.637 2.152 1.00 96.56 109 GLY A CA 1
ATOM 864 C C . GLY A 1 109 ? 13.044 -4.519 2.341 1.00 96.56 109 GLY A C 1
ATOM 865 O O . GLY A 1 109 ? 13.819 -4.699 1.403 1.00 96.56 109 GLY A O 1
ATOM 866 N N . LEU A 1 110 ? 13.458 -4.186 3.560 1.00 96.12 110 LEU A N 1
ATOM 867 C CA . LEU A 1 110 ? 14.850 -4.162 3.983 1.00 96.12 110 LEU A CA 1
ATOM 868 C C . LEU A 1 110 ? 15.092 -5.278 4.994 1.00 96.12 110 LEU A C 1
ATOM 870 O O . LEU A 1 110 ? 14.335 -5.431 5.958 1.00 96.12 110 LEU A O 1
ATOM 874 N N . ASP A 1 111 ? 16.188 -5.999 4.790 1.00 94.38 111 ASP A N 1
ATOM 875 C CA . ASP A 1 111 ? 16.660 -7.011 5.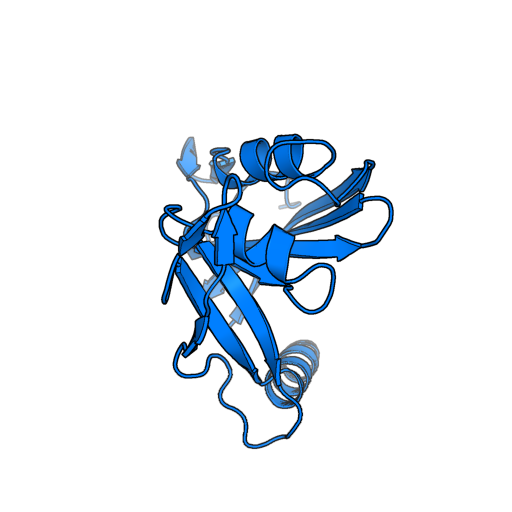722 1.00 94.38 111 ASP A CA 1
ATOM 876 C C . ASP A 1 111 ? 17.413 -6.382 6.903 1.00 94.38 111 ASP A C 1
ATOM 878 O O . ASP A 1 111 ? 18.119 -5.368 6.772 1.00 94.38 111 ASP A O 1
ATOM 882 N N . GLY A 1 112 ? 17.265 -7.016 8.067 1.00 95.25 112 GLY A N 1
ATOM 883 C CA . GLY A 1 112 ? 17.926 -6.650 9.316 1.00 95.25 112 GLY A CA 1
ATOM 884 C C . GLY A 1 112 ? 16.976 -6.159 10.415 1.00 95.25 112 GLY A C 1
ATOM 885 O O . GLY A 1 112 ? 16.004 -5.447 10.171 1.00 95.25 112 GLY A O 1
ATOM 886 N N . TRP A 1 113 ? 17.309 -6.499 11.663 1.00 93.44 113 TRP A N 1
ATOM 887 C CA . TRP A 1 113 ? 16.540 -6.123 12.859 1.00 93.44 113 TRP A CA 1
ATOM 888 C C . TRP A 1 113 ? 16.613 -4.633 13.213 1.00 93.44 113 TRP A C 1
ATOM 890 O O . TRP A 1 113 ? 15.676 -4.103 13.802 1.00 93.44 113 TRP A O 1
ATOM 900 N N . SER A 1 114 ? 17.702 -3.949 12.848 1.00 94.81 114 SER A N 1
ATOM 901 C CA . SER A 1 114 ? 17.928 -2.526 13.148 1.00 94.81 114 SER A CA 1
ATOM 902 C C . SER A 1 114 ? 17.284 -1.570 12.140 1.00 94.81 114 SER A C 1
ATOM 904 O O . SER A 1 114 ? 17.439 -0.354 12.255 1.00 94.81 114 SER A O 1
ATOM 906 N N . ARG A 1 115 ? 16.580 -2.093 11.127 1.00 95.81 115 ARG A N 1
ATOM 907 C CA . ARG A 1 115 ? 15.917 -1.262 10.121 1.00 95.81 115 ARG A CA 1
ATOM 908 C C . ARG A 1 115 ? 14.688 -0.577 10.730 1.00 95.81 115 ARG A C 1
ATOM 910 O O . ARG A 1 115 ? 13.908 -1.241 11.419 1.00 95.81 115 ARG A O 1
ATOM 917 N N . PRO A 1 116 ? 14.482 0.726 10.469 1.00 95.69 116 PRO A N 1
ATOM 918 C CA . PRO A 1 116 ? 13.284 1.416 10.929 1.00 95.69 116 PRO A CA 1
ATOM 919 C C . PRO A 1 116 ? 12.034 0.835 10.242 1.00 95.69 116 PRO A C 1
ATOM 921 O O . PRO A 1 116 ? 12.135 0.385 9.097 1.00 95.69 116 PRO A O 1
ATOM 924 N N . PRO A 1 117 ? 10.850 0.876 10.885 1.00 94.12 117 PRO A N 1
ATOM 925 C CA . PRO A 1 117 ? 9.592 0.449 10.271 1.00 94.12 117 PRO A CA 1
ATOM 926 C C . PRO A 1 117 ? 9.336 1.080 8.897 1.00 94.12 117 PRO A C 1
ATOM 928 O O . PRO A 1 117 ? 8.998 0.376 7.953 1.00 94.12 117 PRO A O 1
ATOM 931 N N . ILE A 1 118 ? 9.568 2.390 8.783 1.00 95.25 118 ILE A N 1
ATOM 932 C CA . ILE A 1 118 ? 9.598 3.138 7.526 1.00 95.25 118 ILE A CA 1
ATOM 933 C C . ILE A 1 118 ? 10.893 3.952 7.532 1.00 95.25 118 ILE A C 1
ATOM 935 O O . ILE A 1 118 ? 11.137 4.739 8.445 1.00 95.25 118 ILE A O 1
ATOM 939 N N . GLY A 1 119 ? 11.753 3.710 6.550 1.00 94.81 119 GLY A N 1
ATOM 940 C CA . GLY A 1 119 ? 13.019 4.404 6.362 1.00 94.81 119 GLY A CA 1
ATOM 941 C C . GLY A 1 119 ? 12.873 5.697 5.568 1.00 94.81 119 GLY A C 1
ATOM 942 O O . GLY A 1 119 ? 11.830 5.979 4.979 1.00 94.81 119 GLY A O 1
ATOM 943 N N . GLN A 1 120 ? 13.959 6.468 5.527 1.00 95.31 120 GLN A N 1
ATOM 944 C CA . GLN A 1 120 ? 14.046 7.656 4.685 1.00 95.31 120 GLN A CA 1
ATOM 945 C C . GLN A 1 120 ? 13.876 7.262 3.206 1.00 95.31 120 GLN A C 1
ATOM 947 O O . GLN A 1 120 ? 14.517 6.301 2.767 1.00 95.31 120 GLN A O 1
ATOM 952 N N . PRO A 1 121 ? 13.030 7.970 2.437 1.00 95.94 121 PRO A N 1
ATOM 953 C CA . PRO A 1 121 ? 12.837 7.652 1.034 1.00 95.94 121 PRO A CA 1
ATOM 954 C C . PRO A 1 121 ? 14.103 7.931 0.225 1.00 95.94 121 PRO A C 1
ATOM 956 O O . PRO A 1 121 ? 14.781 8.937 0.446 1.00 95.94 121 PRO A O 1
ATOM 959 N N . SER A 1 122 ? 14.389 7.070 -0.750 1.00 96.69 122 SER A N 1
ATOM 960 C CA . SER A 1 122 ? 15.425 7.312 -1.754 1.00 96.69 122 SER A CA 1
ATOM 961 C C . SER A 1 122 ? 14.787 7.568 -3.119 1.00 96.69 122 SER A C 1
ATOM 963 O O . SER A 1 122 ? 13.908 6.793 -3.520 1.00 96.69 122 SER A O 1
ATOM 965 N N . PRO A 1 123 ? 15.226 8.600 -3.856 1.00 96.19 123 PRO A N 1
ATOM 966 C CA . PRO A 1 123 ? 14.718 8.845 -5.192 1.00 96.19 123 PRO A CA 1
ATOM 967 C C . PRO A 1 123 ? 15.219 7.770 -6.161 1.00 96.19 123 PRO A C 1
ATOM 969 O O . PRO A 1 123 ? 16.331 7.256 -6.022 1.00 96.19 123 PRO A O 1
ATOM 972 N N . VAL A 1 124 ? 14.396 7.445 -7.153 1.00 95.06 124 VAL A N 1
ATOM 973 C CA . VAL A 1 124 ? 14.755 6.544 -8.251 1.00 95.06 124 VAL A CA 1
ATOM 974 C C . VAL A 1 124 ? 14.381 7.163 -9.586 1.00 95.06 124 VAL A C 1
ATOM 976 O O . VAL A 1 124 ? 13.377 7.870 -9.711 1.00 95.06 124 VAL A O 1
ATOM 979 N N . ASP A 1 125 ? 15.204 6.885 -10.588 1.00 93.31 125 ASP A N 1
ATOM 980 C CA . ASP A 1 125 ? 14.896 7.220 -11.969 1.00 93.31 125 ASP A CA 1
ATOM 981 C C . ASP A 1 125 ? 13.873 6.227 -12.518 1.00 93.31 125 ASP A C 1
ATOM 983 O O . ASP A 1 125 ? 13.872 5.050 -12.150 1.00 93.31 125 ASP A O 1
ATOM 987 N N . ILE A 1 126 ? 13.017 6.703 -13.415 1.00 91.38 126 ILE A N 1
ATOM 988 C CA . ILE A 1 126 ? 12.066 5.857 -14.135 1.00 91.38 126 ILE A CA 1
ATOM 989 C C . ILE A 1 126 ? 12.160 6.138 -15.628 1.00 91.38 126 ILE A C 1
ATOM 991 O O . ILE A 1 126 ? 12.467 7.263 -16.026 1.00 91.38 126 ILE A O 1
ATOM 995 N N . ASP A 1 127 ? 11.824 5.144 -16.440 1.00 85.19 127 ASP A N 1
ATOM 996 C CA . ASP A 1 127 ? 11.594 5.336 -17.866 1.00 85.19 127 ASP A CA 1
ATOM 997 C C . ASP A 1 127 ? 10.090 5.453 -18.107 1.00 85.19 127 ASP A C 1
ATOM 999 O O . ASP A 1 127 ? 9.311 4.563 -17.765 1.00 85.19 127 ASP A O 1
ATOM 1003 N N . PHE A 1 128 ? 9.676 6.580 -18.677 1.00 78.81 128 PHE A N 1
ATOM 1004 C CA . PHE A 1 128 ? 8.282 6.888 -18.959 1.00 78.81 128 PHE A CA 1
ATOM 1005 C C . PHE A 1 128 ? 8.156 7.369 -20.402 1.00 78.81 128 PHE A C 1
ATOM 1007 O O . PHE A 1 128 ? 8.798 8.344 -20.789 1.00 78.81 128 PHE A O 1
ATOM 1014 N N . ASN A 1 129 ? 7.352 6.678 -21.214 1.00 80.38 129 ASN A N 1
ATOM 1015 C CA . ASN A 1 129 ? 7.172 6.977 -22.642 1.00 80.38 129 ASN A CA 1
ATOM 1016 C C . ASN A 1 129 ? 8.499 7.119 -23.419 1.00 80.38 129 ASN A C 1
ATOM 1018 O O . ASN A 1 129 ? 8.672 8.036 -24.220 1.00 80.38 129 ASN A O 1
ATOM 1022 N N . GLY A 1 130 ? 9.463 6.233 -23.148 1.00 81.38 130 GLY A N 1
ATOM 1023 C CA . GLY A 1 130 ? 10.782 6.254 -23.793 1.00 81.38 130 GLY A CA 1
ATOM 1024 C C . GLY A 1 130 ? 11.708 7.382 -23.324 1.00 81.38 130 GLY A C 1
ATOM 1025 O O . GLY A 1 130 ? 12.807 7.524 -23.855 1.00 81.38 130 GLY A O 1
ATOM 1026 N N . GLN A 1 131 ? 11.296 8.175 -22.330 1.00 86.94 131 GLN A N 1
ATOM 1027 C CA . GLN A 1 131 ? 12.116 9.213 -21.716 1.00 86.94 131 GLN A CA 1
ATOM 1028 C C . GLN A 1 131 ? 12.487 8.840 -20.284 1.00 86.94 131 GLN A C 1
ATOM 1030 O O . GLN A 1 131 ? 11.629 8.518 -19.460 1.00 86.94 131 GLN A O 1
ATOM 1035 N N . ARG A 1 132 ? 13.776 8.959 -19.966 1.00 89.75 132 ARG A N 1
ATOM 1036 C CA . ARG A 1 132 ? 14.266 8.804 -18.598 1.00 89.75 132 ARG A CA 1
ATOM 1037 C C . ARG A 1 132 ? 13.927 10.044 -17.777 1.00 89.75 132 ARG A C 1
ATOM 1039 O O . ARG A 1 132 ? 14.425 11.137 -18.049 1.00 89.75 132 ARG A O 1
ATOM 1046 N N . ILE A 1 133 ? 13.135 9.863 -16.729 1.00 90.12 133 ILE A N 1
ATOM 1047 C CA . ILE A 1 133 ? 12.797 10.888 -15.744 1.00 90.12 133 ILE A CA 1
ATOM 1048 C C . ILE A 1 133 ? 13.678 10.680 -14.516 1.00 90.12 133 ILE A C 1
ATOM 1050 O O . ILE A 1 133 ? 13.555 9.678 -13.807 1.00 90.12 133 ILE A O 1
ATOM 1054 N N . ARG A 1 134 ? 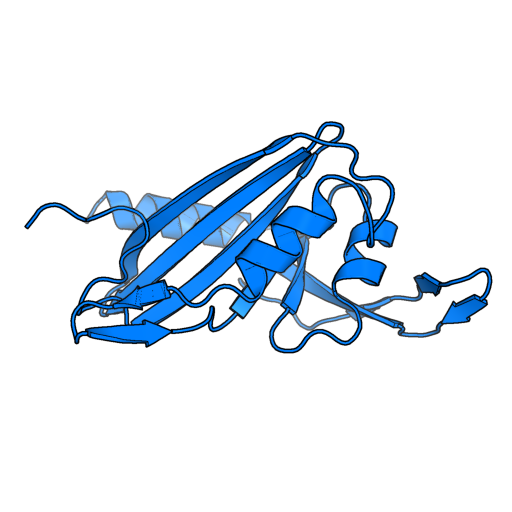14.555 11.651 -14.242 1.00 89.69 134 ARG A N 1
ATOM 1055 C CA . ARG A 1 134 ? 15.386 11.634 -13.034 1.00 89.69 134 ARG A CA 1
ATOM 1056 C C . ARG A 1 134 ? 14.552 11.863 -11.783 1.00 89.69 134 ARG A C 1
ATOM 1058 O O . ARG A 1 134 ? 13.711 12.760 -11.780 1.00 89.69 134 ARG A O 1
ATOM 1065 N N . ASN A 1 135 ? 14.821 11.096 -10.726 1.00 90.38 135 ASN A N 1
ATOM 1066 C CA . ASN A 1 135 ? 14.087 11.165 -9.453 1.00 90.38 135 ASN A CA 1
ATOM 1067 C C . ASN A 1 135 ? 12.557 11.110 -9.650 1.00 90.38 135 ASN A C 1
ATOM 1069 O O . ASN A 1 135 ? 11.801 11.819 -8.985 1.00 90.38 135 ASN A O 1
ATOM 1073 N N . GLY A 1 136 ? 12.102 10.311 -10.618 1.00 88.69 136 GLY A N 1
ATOM 1074 C CA . GLY A 1 136 ? 10.702 10.259 -11.029 1.00 88.69 136 GLY A CA 1
ATOM 1075 C C . GLY A 1 136 ? 9.777 9.580 -10.019 1.00 88.69 136 GLY A C 1
ATOM 1076 O O . GLY A 1 136 ? 8.565 9.779 -10.099 1.00 88.69 136 GLY A O 1
ATOM 1077 N N . ALA A 1 137 ? 10.329 8.820 -9.069 1.00 94.44 137 ALA A N 1
ATOM 1078 C CA . ALA A 1 137 ? 9.594 8.220 -7.963 1.00 94.44 137 ALA A CA 1
ATOM 1079 C C . ALA A 1 137 ? 10.436 8.172 -6.678 1.00 94.44 137 ALA A C 1
ATOM 1081 O O . ALA A 1 137 ? 11.658 8.333 -6.700 1.00 94.44 137 ALA A O 1
ATOM 1082 N N . MET A 1 138 ? 9.760 7.927 -5.554 1.00 96.75 138 MET A N 1
ATOM 1083 C CA . MET A 1 138 ? 10.377 7.712 -4.245 1.00 96.75 138 MET A CA 1
ATOM 1084 C C . MET A 1 138 ? 10.143 6.276 -3.788 1.00 96.75 138 MET A C 1
ATOM 1086 O O . MET A 1 138 ? 9.002 5.803 -3.796 1.00 96.75 138 MET A O 1
ATOM 1090 N N . VAL A 1 139 ? 11.213 5.624 -3.338 1.00 97.44 139 VAL A N 1
ATOM 1091 C CA . VAL A 1 139 ? 11.181 4.280 -2.751 1.00 97.44 139 VAL A CA 1
ATOM 1092 C C . VAL A 1 139 ? 11.359 4.379 -1.251 1.00 97.44 139 VAL A C 1
ATOM 1094 O O . VAL A 1 139 ? 12.310 4.992 -0.770 1.00 97.44 139 VAL A O 1
ATOM 1097 N N . TRP A 1 140 ? 10.454 3.746 -0.516 1.00 98.00 140 TRP A N 1
ATOM 1098 C CA . TRP A 1 140 ? 10.412 3.766 0.937 1.00 98.00 140 TRP A CA 1
ATOM 1099 C C . TRP A 1 140 ? 10.871 2.416 1.473 1.00 98.00 140 TRP A C 1
ATOM 1101 O O . TRP A 1 140 ? 10.222 1.390 1.270 1.00 98.00 140 TRP A O 1
ATOM 1111 N N . GLY A 1 141 ? 12.019 2.411 2.148 1.00 97.69 141 GLY A N 1
ATOM 1112 C CA . GLY A 1 141 ? 12.533 1.211 2.798 1.00 97.69 141 GLY A CA 1
ATOM 1113 C C . GLY A 1 141 ? 11.655 0.800 3.980 1.00 97.69 141 GLY A C 1
ATOM 1114 O O . GLY A 1 141 ? 11.294 1.645 4.791 1.00 97.69 141 GLY A O 1
ATOM 1115 N N . VAL A 1 142 ? 11.341 -0.486 4.112 1.00 97.69 142 VAL A N 1
ATOM 1116 C CA . VAL A 1 142 ? 10.504 -1.023 5.195 1.00 97.69 142 VAL A CA 1
ATOM 1117 C C . VAL A 1 142 ? 11.293 -2.058 5.988 1.00 97.69 142 VAL A C 1
ATOM 1119 O O . VAL A 1 142 ? 11.704 -3.080 5.440 1.00 97.69 142 VAL A O 1
ATOM 1122 N N . GLY A 1 143 ? 11.498 -1.824 7.284 1.00 97.38 143 GLY A N 1
ATOM 1123 C CA . GLY A 1 143 ? 12.138 -2.778 8.192 1.00 97.38 143 GLY A CA 1
ATOM 1124 C C . GLY A 1 143 ? 11.223 -3.960 8.499 1.00 97.38 143 GLY A C 1
ATOM 1125 O O . GLY A 1 143 ? 10.471 -3.947 9.471 1.00 97.38 143 GLY A O 1
ATOM 1126 N N . THR A 1 144 ? 11.258 -4.991 7.654 1.00 95.44 144 THR A N 1
ATOM 1127 C CA . THR A 1 144 ? 10.234 -6.048 7.679 1.00 95.44 144 THR A CA 1
ATOM 1128 C C . THR A 1 144 ? 10.334 -6.969 8.895 1.00 95.44 144 THR A C 1
ATOM 1130 O O . THR A 1 144 ? 9.309 -7.444 9.382 1.00 95.44 144 THR A O 1
ATOM 1133 N N . TRP A 1 145 ? 11.538 -7.228 9.411 1.00 95.88 145 TRP A N 1
ATOM 1134 C CA . TRP A 1 145 ? 11.749 -8.216 10.476 1.00 95.88 145 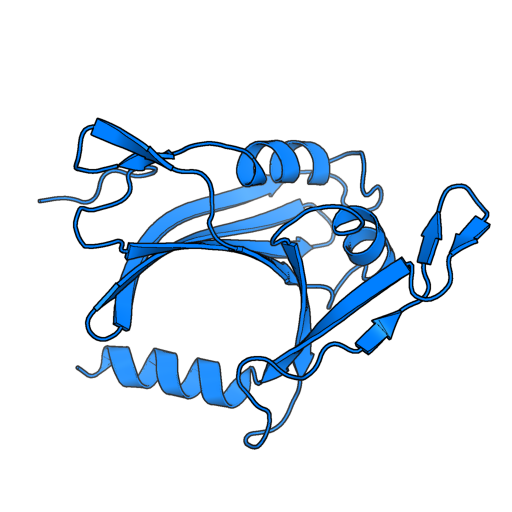TRP A CA 1
ATOM 1135 C C . TRP A 1 145 ? 11.167 -7.746 11.813 1.00 95.88 145 TRP A C 1
ATOM 1137 O O . TRP A 1 145 ? 10.374 -8.458 12.431 1.00 95.88 145 TRP A O 1
ATOM 1147 N N . SER A 1 146 ? 11.494 -6.518 12.226 1.00 92.75 146 SER A N 1
ATOM 1148 C CA . SER A 1 146 ? 10.982 -5.911 13.460 1.00 92.75 146 SER A CA 1
ATOM 1149 C C . SER A 1 146 ? 9.465 -5.705 13.406 1.00 92.75 146 SER A C 1
ATOM 1151 O O . SER A 1 146 ? 8.773 -5.995 14.382 1.00 92.75 146 SER A O 1
ATOM 1153 N N . LEU A 1 147 ? 8.928 -5.295 12.251 1.00 93.75 147 LEU A N 1
ATOM 1154 C CA . LEU A 1 147 ? 7.487 -5.168 12.024 1.00 93.75 147 LEU A CA 1
ATOM 1155 C C . LEU A 1 147 ? 6.751 -6.506 12.147 1.00 93.75 147 LEU A C 1
ATOM 1157 O O . LEU A 1 147 ? 5.726 -6.575 12.825 1.00 93.75 147 LEU A O 1
ATOM 1161 N N . LYS A 1 148 ? 7.28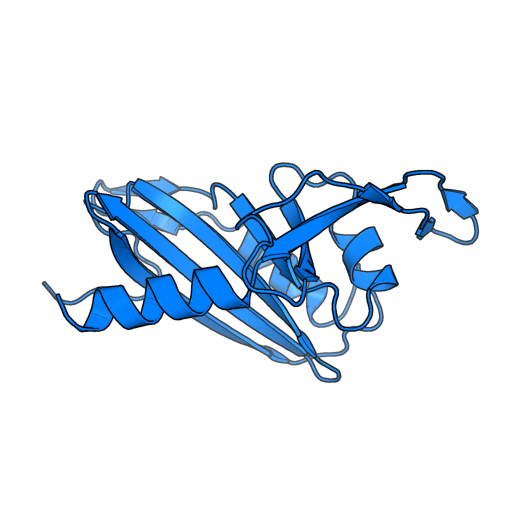3 -7.578 11.545 1.00 93.00 148 LYS A N 1
ATOM 1162 C CA . LYS A 1 148 ? 6.729 -8.932 11.697 1.00 93.00 148 LYS A CA 1
ATOM 1163 C C . LYS A 1 148 ? 6.758 -9.368 13.161 1.00 93.00 148 LYS A C 1
ATOM 1165 O O . LYS A 1 148 ? 5.730 -9.793 13.678 1.00 93.00 148 LYS A O 1
ATOM 1170 N N . GLY A 1 149 ? 7.892 -9.201 13.844 1.00 93.44 149 GLY A N 1
ATOM 1171 C CA . GLY A 1 149 ? 8.018 -9.523 15.268 1.00 93.44 149 GLY A CA 1
ATOM 1172 C C . GLY A 1 149 ? 6.998 -8.776 16.133 1.00 93.44 149 GLY A C 1
ATOM 1173 O O . GLY A 1 149 ? 6.292 -9.390 16.929 1.00 93.44 149 GLY A O 1
ATOM 1174 N N . GLY A 1 150 ? 6.852 -7.465 15.921 1.00 91.06 150 GLY A N 1
ATOM 1175 C CA . GLY A 1 150 ? 5.864 -6.644 16.620 1.00 91.06 150 GLY A CA 1
ATOM 1176 C C . GLY A 1 150 ? 4.415 -7.045 16.327 1.00 91.06 150 GLY A C 1
ATOM 1177 O O . GLY A 1 150 ? 3.585 -7.008 17.233 1.00 91.06 150 GLY A O 1
ATOM 1178 N N . PHE A 1 151 ? 4.107 -7.454 15.091 1.00 89.50 151 PHE A N 1
ATOM 1179 C CA . PHE A 1 151 ? 2.781 -7.949 14.720 1.00 89.50 151 PHE A CA 1
ATOM 1180 C C . PHE A 1 151 ? 2.436 -9.251 15.452 1.00 89.50 151 PHE A C 1
ATOM 1182 O O . PHE A 1 151 ? 1.395 -9.311 16.101 1.00 89.50 151 PHE A O 1
ATOM 1189 N N . TYR A 1 152 ? 3.322 -10.252 15.417 1.00 90.44 152 TYR A N 1
ATOM 1190 C CA . TYR A 1 152 ? 3.102 -11.523 16.118 1.00 90.44 152 TYR A CA 1
ATOM 1191 C C . TYR A 1 152 ? 3.039 -11.347 17.639 1.00 90.44 152 TYR A C 1
ATOM 1193 O O . TYR A 1 152 ? 2.201 -11.964 18.288 1.00 90.44 152 TYR A O 1
ATOM 1201 N N . ALA A 1 153 ? 3.840 -10.445 18.214 1.00 90.06 153 ALA A N 1
ATOM 1202 C CA . ALA A 1 153 ? 3.772 -10.135 19.643 1.00 90.06 153 ALA A CA 1
ATOM 1203 C C . ALA A 1 153 ? 2.403 -9.577 20.080 1.00 90.06 153 ALA A C 1
ATOM 1205 O O . ALA A 1 153 ? 1.990 -9.797 21.215 1.00 90.06 153 ALA A O 1
ATOM 1206 N N . ASN A 1 154 ? 1.679 -8.877 19.198 1.00 86.19 154 ASN A N 1
ATOM 1207 C CA . ASN A 1 154 ? 0.335 -8.384 19.514 1.00 86.19 154 ASN A CA 1
ATOM 1208 C C . ASN A 1 154 ? -0.734 -9.494 19.495 1.00 86.19 154 ASN A C 1
ATOM 1210 O O . ASN A 1 154 ? -1.815 -9.252 20.010 1.00 86.19 154 ASN A O 1
ATOM 1214 N N . LEU A 1 155 ? -0.459 -10.682 18.937 1.00 83.94 155 LEU A N 1
ATOM 1215 C CA . LEU A 1 155 ? -1.388 -11.827 18.979 1.00 83.94 155 LEU A CA 1
ATOM 1216 C C . LEU A 1 155 ? -1.393 -12.544 20.338 1.00 83.94 155 LEU A C 1
ATOM 1218 O O . LEU A 1 155 ? -2.260 -13.374 20.587 1.00 83.94 155 LEU A O 1
ATOM 1222 N N . HIS A 1 156 ? -0.413 -12.252 21.196 1.00 81.31 156 HIS A N 1
ATOM 1223 C CA . HIS A 1 156 ? -0.296 -12.813 22.545 1.00 81.31 156 HIS A CA 1
ATOM 1224 C C . HIS A 1 156 ? -0.918 -11.922 23.631 1.00 81.31 156 HIS A C 1
ATOM 1226 O O . HIS A 1 156 ? -0.722 -12.186 24.817 1.00 81.31 156 HIS A O 1
ATOM 1232 N N . LYS A 1 157 ? -1.602 -10.847 23.236 1.00 63.84 157 LYS A N 1
ATOM 1233 C CA . LYS A 1 157 ? -2.313 -9.926 24.126 1.00 63.84 157 LYS A CA 1
ATOM 1234 C C . LYS A 1 157 ? -3.807 -10.177 24.029 1.00 63.84 157 LYS A C 1
ATOM 1236 O O . LYS A 1 157 ? -4.460 -10.065 25.084 1.00 63.84 157 LYS A O 1
#

Foldseek 3Di:
DDQDALEQEPQQPAWEKEWEDDQFWIWIWIKGAGPPRDIDTNDIDTQGFGQQALCDTRNVVVVVQQQDWTHYPVRDTDHHPAYEYECPPPNLSQQVNQFPPPRYAHEYEDDDPPDDQKDDWDFDWHQDPNDIDGSRGTYIYGDVPNVVVVVVVVVVD

Sequence (157 aa):
DDLIRGHIPALGLVFVGTADVQLNGIYYLFKAYGPDRQSWRIDAGFIEGATDDPHGGAFLKLEELRVKEWPDAFGQRRAVDLFGIDSGYRSHVVYTWVRGKPATFSLKGLDGWSRPPIGQPSPVDIDFNGQRIRNGAMVWGVGTWSLKGGFYANLHK

Secondary structure (DSSP, 8-state):
-PPPTT-B-TT--EEEEEEEEETTEEEEEEEEE-GGG-EEEEEEEEEES--S-TTSHHHHHHHHHHH--EEBTTS-EE--SEEEEE-SSSHHHHHHHHTT-TTEEEEEEE-STTS-SSPPPEEEEEEETTEEEEEEEEEEEEEHHHHHHHHHHGGG-